Protein AF-A0A358CX49-F1 (afdb_monomer_lite)

Radius of gyration: 20.33 Å; chains: 1; bounding box: 54×24×46 Å

pLDDT: mean 86.77, std 13.09, range [54.28, 97.38]

Secondary structure (DSSP, 8-state):
-HHHHHHHHHHHHHHHSS-GGGHHHHHHHHHTHHHHHHHHHHHHIIIIIHHHHTHHHHHHHHTT-

Sequence (65 aa):
FGLAFLETTANPYILSMGPRSTATQRLNLAQVFNPIGSLTGMVVASMFILPGLEVSKFRDTEMNN

Foldseek 3Di:
DVVVVCCVPVLVVQLPPDDVVCSVVSSVVVVVVVVVVVVVVVVCCVPPPVCPPPVVVVVVVVVVD

Structure (mmCIF, N/CA/C/O backbone):
data_AF-A0A358CX49-F1
#
_entry.id   AF-A0A358CX49-F1
#
loop_
_atom_site.group_PDB
_atom_site.id
_atom_site.type_symbol
_atom_site.label_atom_id
_atom_site.label_alt_id
_atom_site.label_comp_id
_atom_site.label_asym_id
_atom_site.label_entity_id
_atom_site.label_seq_id
_atom_site.pdbx_PDB_ins_code
_atom_site.Cartn_x
_atom_site.Cartn_y
_atom_site.Cartn_z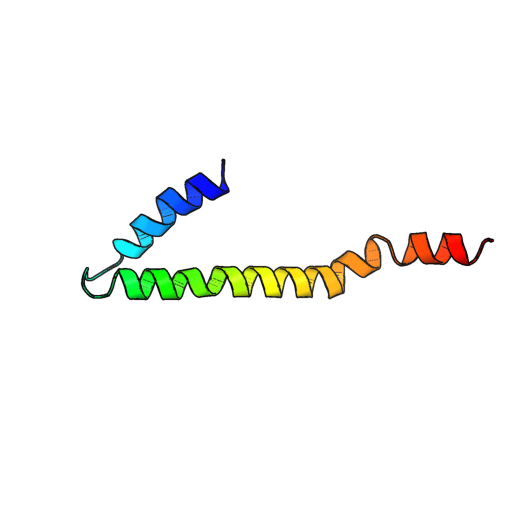
_atom_site.occupancy
_atom_site.B_iso_or_equiv
_atom_site.auth_seq_id
_atom_site.auth_comp_id
_atom_site.auth_asym_id
_atom_site.auth_atom_id
_atom_site.pdbx_PDB_model_num
ATOM 1 N N . PHE A 1 1 ? 5.586 15.343 -1.209 1.00 67.06 1 PHE A N 1
ATOM 2 C CA . PHE A 1 1 ? 4.240 15.847 -0.860 1.00 67.06 1 PHE A CA 1
ATOM 3 C C . PHE A 1 1 ? 3.145 14.809 -1.125 1.00 67.06 1 PHE A C 1
ATOM 5 O O . PHE A 1 1 ? 2.404 14.511 -0.202 1.00 67.06 1 PHE A O 1
ATOM 12 N N . GLY A 1 2 ? 3.081 14.190 -2.317 1.00 84.31 2 GLY A N 1
ATOM 13 C CA . GLY A 1 2 ? 2.053 13.181 -2.639 1.00 84.31 2 GLY A CA 1
ATOM 14 C C . GLY A 1 2 ? 2.006 11.966 -1.699 1.00 84.31 2 GLY A C 1
ATOM 15 O O . GLY A 1 2 ? 0.939 11.628 -1.210 1.00 84.31 2 GLY A O 1
ATOM 16 N N . LEU A 1 3 ? 3.153 11.360 -1.368 1.00 83.31 3 LEU A N 1
ATOM 17 C CA . LEU A 1 3 ? 3.198 10.197 -0.465 1.00 83.31 3 LEU A CA 1
ATOM 18 C C . LEU A 1 3 ? 2.735 10.521 0.962 1.00 83.31 3 LEU A C 1
ATOM 20 O O . LEU A 1 3 ? 1.893 9.818 1.501 1.00 83.31 3 LEU A O 1
ATOM 24 N N . ALA A 1 4 ? 3.219 11.622 1.543 1.00 85.88 4 ALA A N 1
ATOM 25 C CA . ALA A 1 4 ? 2.807 12.055 2.880 1.00 85.88 4 ALA A CA 1
ATOM 26 C C . ALA A 1 4 ? 1.305 12.402 2.941 1.00 85.88 4 ALA A C 1
ATOM 28 O O . ALA A 1 4 ? 0.633 12.106 3.926 1.00 85.88 4 ALA A O 1
ATOM 29 N N . PHE A 1 5 ? 0.751 12.987 1.873 1.00 91.25 5 PHE A N 1
ATOM 30 C CA . PHE A 1 5 ? -0.691 13.208 1.751 1.00 91.25 5 PHE A CA 1
ATOM 31 C C . PHE A 1 5 ? -1.471 11.886 1.705 1.00 91.25 5 PHE A C 1
ATOM 33 O O . PHE A 1 5 ? -2.466 11.727 2.410 1.00 91.25 5 PHE A O 1
ATOM 40 N N . LEU A 1 6 ? -1.009 10.910 0.919 1.00 89.56 6 LEU A N 1
ATOM 41 C CA . LEU A 1 6 ? -1.643 9.593 0.856 1.00 89.56 6 LEU A CA 1
ATOM 42 C C . LEU A 1 6 ? -1.570 8.867 2.199 1.00 89.56 6 LEU A C 1
ATOM 44 O O . LEU A 1 6 ? -2.555 8.282 2.616 1.00 89.56 6 LEU A O 1
ATOM 48 N N . GLU A 1 7 ? -0.459 8.943 2.919 1.00 89.81 7 GLU A N 1
ATOM 49 C CA . GLU A 1 7 ? -0.314 8.287 4.220 1.00 89.81 7 GLU A CA 1
ATOM 50 C C . GLU A 1 7 ? -1.236 8.896 5.287 1.00 89.81 7 GLU A C 1
ATOM 52 O O . GLU A 1 7 ? -1.935 8.183 6.013 1.00 89.81 7 GLU A O 1
ATOM 57 N N . THR A 1 8 ? -1.286 10.227 5.343 1.00 91.62 8 THR A N 1
ATOM 58 C CA . THR A 1 8 ? -2.120 10.967 6.302 1.00 91.62 8 THR A CA 1
ATOM 59 C C . THR A 1 8 ? -3.613 10.850 6.016 1.00 91.62 8 THR A C 1
ATOM 61 O O . THR A 1 8 ? -4.411 11.004 6.936 1.00 91.62 8 THR A O 1
ATOM 64 N N . THR A 1 9 ? -4.011 10.537 4.781 1.00 92.31 9 THR A N 1
ATOM 65 C CA . THR A 1 9 ? -5.417 10.302 4.413 1.00 92.31 9 THR A CA 1
ATOM 66 C C . THR A 1 9 ? -5.796 8.817 4.450 1.00 92.31 9 THR A C 1
ATOM 68 O O . THR A 1 9 ? -6.853 8.468 4.980 1.00 92.31 9 THR A O 1
ATOM 71 N N . ALA A 1 10 ? -4.931 7.920 3.971 1.00 91.69 10 ALA A N 1
ATOM 72 C CA . ALA A 1 10 ? -5.200 6.485 3.882 1.00 91.69 10 ALA A CA 1
ATOM 73 C C . ALA A 1 10 ? -5.171 5.781 5.245 1.00 91.69 10 ALA A C 1
ATOM 75 O O . ALA A 1 10 ? -6.034 4.939 5.503 1.00 91.69 10 ALA A O 1
ATOM 76 N N . ASN A 1 11 ? -4.242 6.129 6.147 1.00 94.50 11 ASN A N 1
ATOM 77 C CA . ASN A 1 11 ? -4.171 5.475 7.459 1.00 94.50 11 ASN A CA 1
ATOM 78 C C . ASN A 1 11 ? -5.442 5.743 8.301 1.00 94.50 11 ASN A C 1
ATOM 80 O O . ASN A 1 11 ? -6.051 4.775 8.768 1.00 94.50 11 ASN A O 1
ATOM 84 N N . PRO A 1 12 ? -5.937 6.993 8.448 1.00 93.69 12 PRO A N 1
ATOM 85 C CA . PRO A 1 12 ? -7.216 7.255 9.118 1.00 93.69 12 PRO A CA 1
ATOM 86 C C . PRO A 1 12 ? -8.418 6.620 8.413 1.00 93.69 12 PRO A C 1
ATOM 88 O O . PRO A 1 12 ? -9.343 6.142 9.077 1.00 93.69 12 PRO A O 1
ATOM 91 N N . TYR A 1 13 ? -8.400 6.559 7.079 1.00 94.69 13 TYR A N 1
ATOM 92 C CA . TYR A 1 13 ? -9.450 5.890 6.317 1.00 94.69 13 TYR A CA 1
ATOM 93 C C . TYR A 1 13 ? -9.529 4.395 6.674 1.00 94.69 13 TYR A C 1
ATOM 95 O O . TYR A 1 13 ? -10.585 3.916 7.081 1.00 94.69 13 TYR A O 1
ATOM 103 N N . ILE A 1 14 ? -8.403 3.675 6.675 1.00 94.94 14 ILE A N 1
ATOM 104 C CA . ILE A 1 14 ? -8.338 2.251 7.061 1.00 94.94 14 ILE A CA 1
ATOM 105 C C . ILE A 1 14 ? -8.770 2.025 8.518 1.00 94.94 14 ILE A C 1
ATOM 107 O O . ILE A 1 14 ? -9.514 1.082 8.828 1.00 94.94 14 ILE A O 1
ATOM 111 N N . LEU A 1 15 ? -8.358 2.918 9.419 1.00 94.81 15 LEU A N 1
ATOM 112 C CA . LEU A 1 15 ? -8.749 2.869 10.828 1.00 94.81 15 LEU A CA 1
ATOM 113 C C . LEU A 1 15 ? -10.260 3.067 11.029 1.00 94.81 15 LEU A C 1
ATOM 115 O O . LEU A 1 15 ? -10.833 2.457 11.932 1.00 94.81 15 LEU A O 1
ATOM 119 N N . SER A 1 16 ? -10.924 3.851 10.176 1.00 95.44 16 SER A N 1
ATOM 120 C CA . SER A 1 16 ? -12.376 4.083 10.244 1.00 95.44 16 SER A CA 1
ATOM 121 C C . SER A 1 16 ? -13.226 3.024 9.525 1.00 95.44 16 SER A C 1
ATOM 123 O O . SER A 1 16 ? -14.431 2.953 9.761 1.00 95.44 16 SER A O 1
ATOM 125 N N . MET A 1 17 ? -12.617 2.153 8.711 1.00 93.12 17 MET A N 1
ATOM 126 C CA . MET A 1 17 ? -13.317 1.087 7.978 1.00 93.12 17 MET A CA 1
ATOM 127 C C . MET A 1 17 ? -13.774 -0.082 8.871 1.00 93.12 17 MET A C 1
ATOM 129 O O . MET A 1 17 ? -13.209 -1.171 8.829 1.00 93.12 17 MET A O 1
ATOM 133 N N . GLY A 1 18 ? -14.817 0.121 9.674 1.00 94.62 18 GLY A N 1
ATOM 134 C CA . GLY A 1 18 ? -15.454 -0.925 10.483 1.00 94.62 18 GLY A CA 1
ATOM 135 C C . GLY A 1 18 ? -15.205 -0.778 11.989 1.00 94.62 18 GLY A C 1
ATOM 136 O O . GLY A 1 18 ? -14.864 0.309 12.459 1.00 94.62 18 GLY A O 1
ATOM 137 N N . PRO A 1 19 ? -15.386 -1.852 12.782 1.00 95.94 19 PRO A N 1
ATOM 138 C CA . PRO A 1 19 ? -15.313 -1.774 14.238 1.00 95.94 19 PRO A CA 1
ATOM 139 C C . PRO A 1 19 ? -13.964 -1.251 14.738 1.00 95.94 19 PRO A C 1
ATOM 141 O O . PRO A 1 19 ? -12.904 -1.633 14.230 1.00 95.94 19 PRO A O 1
ATOM 144 N N . ARG A 1 20 ? -14.001 -0.411 15.780 1.00 93.75 20 ARG A N 1
ATOM 145 C CA . ARG A 1 20 ? -12.792 0.152 16.406 1.00 93.75 20 ARG A CA 1
ATOM 146 C C . ARG A 1 20 ? -11.884 -0.925 17.001 1.00 93.75 20 ARG A C 1
ATOM 148 O O . ARG A 1 20 ? -10.672 -0.760 16.979 1.00 93.75 20 ARG A O 1
ATOM 155 N N . SER A 1 21 ? -12.457 -2.035 17.471 1.00 96.81 21 SER A N 1
ATOM 156 C CA . SER A 1 21 ? -11.711 -3.153 18.065 1.00 96.81 21 SER A CA 1
ATOM 157 C C . SER A 1 21 ? -10.709 -3.798 17.104 1.00 96.81 21 SER A C 1
ATOM 159 O O . SER A 1 21 ? -9.677 -4.282 17.553 1.00 96.81 21 SER A O 1
ATOM 161 N N . THR A 1 22 ? -10.971 -3.775 15.791 1.00 96.31 22 THR A N 1
ATOM 162 C CA . THR A 1 22 ? -10.090 -4.371 14.769 1.00 96.31 22 THR A CA 1
ATOM 163 C C . THR A 1 22 ? -9.364 -3.332 13.910 1.00 96.31 22 THR A C 1
ATOM 165 O O . THR A 1 22 ? -8.687 -3.694 12.951 1.00 96.31 22 THR A O 1
ATOM 168 N N . ALA A 1 23 ? -9.457 -2.038 14.243 1.00 96.00 23 ALA A N 1
ATOM 169 C CA . ALA A 1 23 ? -8.899 -0.953 13.430 1.00 96.00 23 ALA A CA 1
ATOM 170 C C . ALA A 1 23 ? -7.386 -1.084 13.205 1.00 96.00 23 ALA A C 1
ATOM 172 O O . ALA A 1 23 ? -6.926 -1.088 12.063 1.00 96.00 23 ALA A O 1
ATOM 173 N N . THR A 1 24 ? -6.619 -1.276 14.278 1.00 96.12 24 THR A N 1
ATOM 174 C CA . THR A 1 24 ? -5.160 -1.439 14.203 1.00 96.12 24 THR A CA 1
ATOM 175 C C . THR A 1 24 ? -4.763 -2.706 13.446 1.00 96.12 24 THR A C 1
ATOM 177 O O . THR A 1 24 ? -3.795 -2.699 12.692 1.00 96.12 24 THR A O 1
ATOM 180 N N . GLN A 1 25 ? -5.530 -3.792 13.586 1.00 97.00 25 GLN A N 1
ATOM 181 C CA . GLN A 1 25 ? -5.282 -5.034 12.852 1.00 97.00 25 GLN A CA 1
ATOM 182 C C . GLN A 1 25 ? -5.445 -4.836 11.340 1.00 97.00 25 GLN A C 1
ATOM 184 O O . GLN A 1 25 ? -4.595 -5.288 10.577 1.00 97.00 25 GLN A O 1
ATOM 189 N N . ARG A 1 26 ? -6.494 -4.126 10.900 1.00 97.38 26 ARG A N 1
ATOM 190 C CA . ARG A 1 26 ? -6.693 -3.795 9.478 1.00 97.38 26 ARG A CA 1
ATOM 191 C C . ARG A 1 26 ? -5.591 -2.891 8.944 1.00 97.38 26 ARG A C 1
ATOM 193 O O . ARG A 1 26 ? -5.128 -3.112 7.831 1.00 97.38 26 ARG A O 1
ATOM 200 N N . LEU A 1 27 ? -5.165 -1.905 9.736 1.00 96.62 27 LEU A N 1
ATOM 201 C CA . LEU A 1 27 ? -4.060 -1.026 9.359 1.00 96.62 27 LEU A CA 1
ATOM 202 C C . LEU A 1 27 ? -2.772 -1.824 9.148 1.00 96.62 27 LEU A C 1
ATOM 204 O O . LEU A 1 27 ? -2.163 -1.716 8.090 1.00 96.62 27 LEU A O 1
ATOM 208 N N . ASN A 1 28 ? -2.407 -2.677 10.105 1.00 95.44 28 ASN A N 1
ATOM 209 C CA . ASN A 1 28 ? -1.223 -3.526 9.986 1.00 95.44 28 ASN A CA 1
ATOM 210 C C . ASN A 1 28 ? -1.326 -4.485 8.793 1.00 95.44 28 ASN A C 1
ATOM 212 O O . ASN A 1 28 ? -0.361 -4.642 8.051 1.00 95.44 28 ASN A O 1
ATOM 216 N N . LEU A 1 29 ? -2.501 -5.079 8.559 1.00 96.44 29 LEU A N 1
ATOM 217 C CA . LEU A 1 29 ? -2.734 -5.937 7.397 1.00 96.44 29 LEU A CA 1
ATOM 218 C C . LEU A 1 29 ? -2.541 -5.175 6.078 1.00 96.44 29 LEU A C 1
ATOM 220 O O . LEU A 1 29 ? -1.887 -5.680 5.172 1.00 96.44 29 LEU A O 1
ATOM 224 N N . ALA A 1 30 ? -3.073 -3.957 5.972 1.00 95.69 30 ALA A N 1
ATOM 225 C CA . ALA A 1 30 ? -2.892 -3.119 4.791 1.00 95.69 30 ALA A CA 1
ATOM 226 C C . ALA A 1 30 ? -1.422 -2.714 4.595 1.00 95.69 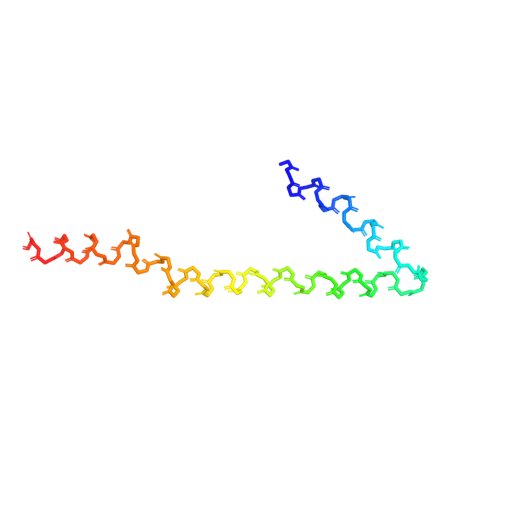30 ALA A C 1
ATOM 228 O O . ALA A 1 30 ? -0.916 -2.739 3.476 1.00 95.69 30 ALA A O 1
ATOM 229 N N . GLN A 1 31 ? -0.708 -2.404 5.677 1.00 95.50 31 GLN A N 1
ATOM 230 C CA . GLN A 1 31 ? 0.699 -2.011 5.617 1.00 95.50 31 GLN A CA 1
ATOM 231 C C . GLN A 1 31 ? 1.636 -3.150 5.194 1.00 95.50 31 GLN A C 1
ATOM 233 O O . GLN A 1 31 ? 2.673 -2.864 4.602 1.00 95.50 31 GLN A O 1
ATOM 238 N N . VAL A 1 32 ? 1.274 -4.423 5.400 1.00 95.75 32 VAL A N 1
ATOM 239 C CA . VAL A 1 32 ? 2.045 -5.578 4.889 1.00 95.75 32 VAL A CA 1
ATOM 240 C C . VAL A 1 32 ? 2.168 -5.559 3.357 1.00 95.75 32 VAL A C 1
ATOM 242 O O . VAL A 1 32 ? 3.157 -6.053 2.815 1.00 95.75 32 VAL A O 1
ATOM 245 N N . PHE A 1 33 ? 1.240 -4.921 2.639 1.00 95.00 33 PHE A N 1
ATOM 246 C CA . PHE A 1 33 ? 1.335 -4.790 1.182 1.00 95.00 33 PHE A CA 1
ATOM 247 C C . PHE A 1 33 ? 2.394 -3.782 0.721 1.00 95.00 33 PHE A C 1
ATOM 249 O O . PHE A 1 33 ? 2.868 -3.892 -0.408 1.00 95.00 33 PHE A O 1
ATOM 256 N N . ASN A 1 34 ? 2.828 -2.852 1.575 1.00 93.38 34 ASN A N 1
ATOM 257 C CA . ASN A 1 34 ? 3.866 -1.879 1.224 1.00 93.38 34 ASN A CA 1
ATOM 258 C C . ASN A 1 34 ? 5.219 -2.553 0.903 1.00 93.38 34 ASN A C 1
ATOM 260 O O . ASN A 1 34 ? 5.748 -2.333 -0.195 1.00 93.38 34 ASN A O 1
ATOM 264 N N . PRO A 1 35 ? 5.793 -3.405 1.781 1.00 93.50 35 PRO A N 1
ATOM 265 C CA . PRO A 1 35 ? 7.018 -4.126 1.454 1.00 93.50 35 PRO A CA 1
ATOM 266 C C . PRO A 1 35 ? 6.813 -5.143 0.322 1.00 93.50 35 PRO A C 1
ATOM 268 O O . PRO A 1 35 ? 7.695 -5.270 -0.524 1.00 93.50 35 PRO A O 1
ATOM 271 N N . ILE A 1 36 ? 5.655 -5.812 0.233 1.00 96.38 36 ILE A N 1
ATOM 272 C CA . ILE A 1 36 ? 5.362 -6.761 -0.860 1.00 96.38 36 ILE A CA 1
ATOM 273 C C . ILE A 1 36 ? 5.367 -6.053 -2.219 1.00 96.38 36 ILE A C 1
ATOM 275 O O . ILE A 1 36 ? 6.005 -6.525 -3.161 1.00 96.38 36 ILE A O 1
ATOM 279 N N . GLY A 1 37 ? 4.690 -4.908 -2.322 1.00 94.81 37 GLY A N 1
ATOM 280 C CA . GLY A 1 37 ? 4.648 -4.103 -3.540 1.00 94.81 37 GLY A CA 1
ATOM 281 C C . GLY A 1 37 ? 6.030 -3.591 -3.931 1.00 94.81 37 GLY A C 1
ATOM 282 O O . GLY A 1 37 ? 6.404 -3.669 -5.098 1.00 94.81 37 GLY A O 1
ATOM 283 N N . SER A 1 38 ? 6.824 -3.154 -2.950 1.00 95.62 38 SER A N 1
ATOM 284 C CA . SER A 1 38 ? 8.188 -2.660 -3.182 1.00 95.62 38 SER A CA 1
ATOM 285 C C . SER A 1 38 ? 9.122 -3.767 -3.681 1.00 95.62 38 SER A C 1
ATOM 287 O O . SER A 1 38 ? 9.827 -3.579 -4.670 1.00 95.62 38 SER A O 1
ATOM 289 N N . LEU A 1 39 ? 9.088 -4.947 -3.053 1.00 96.56 39 LEU A N 1
ATOM 290 C CA . LEU A 1 39 ? 9.866 -6.112 -3.484 1.00 96.56 39 LEU A CA 1
ATOM 291 C C . LEU A 1 39 ? 9.440 -6.589 -4.875 1.00 96.56 39 LEU A C 1
ATOM 293 O O . LEU A 1 39 ? 10.289 -6.821 -5.730 1.00 96.56 39 LEU A O 1
ATOM 297 N N . THR A 1 40 ? 8.134 -6.675 -5.127 1.00 97.12 40 THR A N 1
ATOM 298 C CA . THR A 1 40 ? 7.601 -7.064 -6.442 1.00 97.12 40 THR A CA 1
ATOM 299 C C . THR A 1 40 ? 8.020 -6.062 -7.514 1.00 97.12 40 THR A C 1
ATOM 301 O O . THR A 1 40 ? 8.495 -6.459 -8.575 1.00 97.12 40 THR A O 1
ATOM 304 N N . GLY A 1 41 ? 7.920 -4.763 -7.223 1.00 95.94 41 GLY A N 1
ATOM 305 C CA . GLY A 1 41 ? 8.380 -3.700 -8.111 1.00 95.94 41 GLY A CA 1
ATOM 306 C C . GLY A 1 41 ? 9.87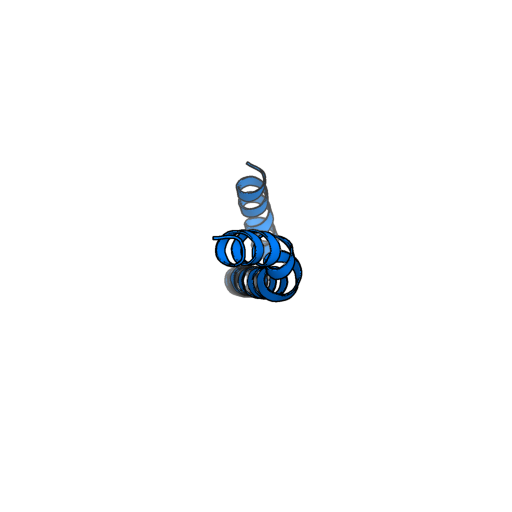2 -3.808 -8.419 1.00 95.94 41 GLY A C 1
ATOM 307 O O . GLY A 1 41 ? 10.255 -3.700 -9.581 1.00 95.94 41 GLY A O 1
ATOM 308 N N . MET A 1 42 ? 10.710 -4.101 -7.417 1.00 95.75 42 MET A N 1
ATOM 309 C CA . MET A 1 42 ? 12.141 -4.340 -7.635 1.00 95.75 42 MET A CA 1
ATOM 310 C C . MET A 1 42 ? 12.406 -5.576 -8.497 1.00 95.75 42 MET A C 1
ATOM 312 O O . MET A 1 42 ? 13.258 -5.519 -9.383 1.00 95.75 42 MET A O 1
ATOM 316 N N . VAL A 1 43 ? 11.682 -6.676 -8.282 1.00 96.44 43 VAL A N 1
ATOM 317 C CA . VAL A 1 43 ? 11.810 -7.890 -9.106 1.00 96.44 43 VAL A CA 1
ATOM 318 C C . VAL A 1 43 ? 11.437 -7.590 -10.558 1.00 96.44 43 VAL A C 1
ATOM 320 O O . VAL A 1 43 ? 12.209 -7.896 -11.464 1.00 96.44 43 VAL A O 1
ATOM 323 N N . VAL A 1 44 ? 10.303 -6.922 -10.785 1.00 96.12 44 VAL A N 1
ATOM 324 C CA . VAL A 1 44 ? 9.849 -6.523 -12.127 1.00 96.12 44 VAL A CA 1
ATOM 325 C C . VAL A 1 44 ? 10.851 -5.574 -12.786 1.00 96.12 44 VAL A C 1
ATOM 327 O O . VAL A 1 44 ? 11.242 -5.793 -13.932 1.00 96.12 44 VAL A O 1
ATOM 330 N N . ALA A 1 45 ? 11.324 -4.557 -12.065 1.00 94.25 45 ALA A N 1
ATOM 331 C CA .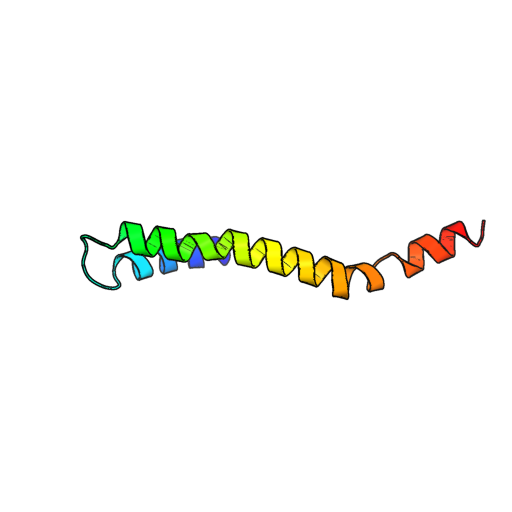 ALA A 1 45 ? 12.341 -3.645 -12.574 1.00 94.25 45 ALA A CA 1
ATOM 332 C C . ALA A 1 45 ? 13.623 -4.396 -12.959 1.00 94.25 45 ALA A C 1
ATOM 334 O O . ALA A 1 45 ? 14.174 -4.162 -14.034 1.00 94.25 45 ALA A O 1
ATOM 335 N N . SER A 1 46 ? 14.056 -5.349 -12.133 1.00 91.75 46 SER A N 1
ATOM 336 C CA . SER A 1 46 ? 15.270 -6.128 -12.381 1.00 91.75 46 SER A CA 1
ATOM 337 C C . SER A 1 46 ? 15.151 -7.058 -13.583 1.00 91.75 46 SER A C 1
ATOM 339 O O . SER A 1 46 ? 16.112 -7.209 -14.330 1.00 91.75 46 SER A O 1
ATOM 341 N N . MET A 1 47 ? 13.983 -7.667 -13.793 1.00 92.81 47 MET A N 1
ATOM 342 C CA . MET A 1 47 ? 13.772 -8.620 -14.885 1.00 92.81 47 MET A CA 1
ATOM 343 C C . MET A 1 47 ? 13.500 -7.944 -16.231 1.00 92.81 47 MET A C 1
ATOM 345 O O . MET A 1 47 ? 13.924 -8.462 -17.259 1.00 92.81 47 MET A O 1
ATOM 349 N N . PHE A 1 48 ? 12.796 -6.810 -16.240 1.00 90.88 48 PHE A N 1
ATOM 350 C CA . PHE A 1 48 ? 12.269 -6.226 -17.479 1.00 90.88 48 PHE A CA 1
ATOM 351 C C . PHE A 1 48 ? 12.867 -4.866 -17.837 1.00 90.88 48 PHE A C 1
ATOM 353 O O . PHE A 1 48 ? 12.939 -4.533 -19.017 1.00 90.88 48 PHE A O 1
ATOM 360 N N . ILE A 1 49 ? 13.293 -4.073 -16.849 1.00 89.38 49 ILE A N 1
ATOM 361 C CA . ILE A 1 49 ? 13.756 -2.696 -17.074 1.00 89.38 49 ILE A CA 1
ATOM 362 C C . ILE A 1 49 ? 15.290 -2.637 -17.086 1.00 89.38 49 ILE A C 1
ATOM 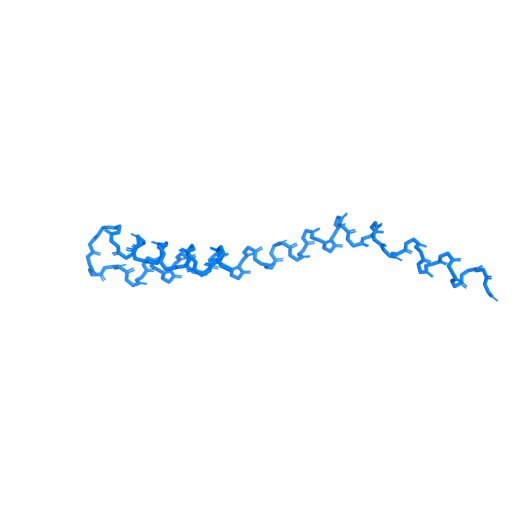364 O O . ILE A 1 49 ? 15.877 -2.116 -18.033 1.00 89.38 49 ILE A O 1
ATOM 368 N N . LEU A 1 50 ? 15.955 -3.205 -16.071 1.00 86.25 50 LEU A N 1
ATOM 369 C CA . LEU A 1 50 ? 17.418 -3.160 -15.937 1.00 86.25 50 LEU A CA 1
ATOM 370 C C . LEU A 1 50 ? 18.193 -3.744 -17.137 1.00 86.25 50 LEU A C 1
ATOM 372 O O . LEU A 1 50 ? 19.183 -3.121 -17.531 1.00 86.25 50 LEU A O 1
ATOM 376 N N . PRO A 1 51 ? 17.773 -4.855 -17.783 1.00 85.44 51 PRO A N 1
ATOM 377 C CA . PRO A 1 51 ? 18.478 -5.377 -18.956 1.00 85.44 51 PRO A CA 1
ATOM 378 C C . PRO A 1 51 ? 18.535 -4.383 -20.126 1.00 85.44 51 PRO A C 1
ATOM 380 O O . PRO A 1 51 ? 19.488 -4.402 -20.903 1.00 85.44 51 PRO A O 1
ATOM 383 N N . GLY A 1 52 ? 17.542 -3.493 -20.234 1.00 78.69 52 GLY A N 1
ATOM 384 C CA . GLY A 1 52 ? 17.465 -2.473 -21.281 1.00 78.69 52 GLY A CA 1
ATOM 385 C C . GLY A 1 52 ? 18.163 -1.150 -20.947 1.00 78.69 52 GLY A C 1
ATOM 386 O O . GLY A 1 52 ? 18.341 -0.335 -21.848 1.00 78.69 52 GLY A O 1
ATOM 387 N N . LEU A 1 53 ? 18.551 -0.912 -19.687 1.00 75.62 53 LEU A N 1
ATOM 388 C CA . LEU A 1 53 ? 19.088 0.386 -19.257 1.00 75.62 53 LEU A CA 1
ATOM 389 C C . LEU A 1 53 ? 20.613 0.505 -19.400 1.00 75.62 53 LEU A C 1
ATOM 391 O O . LEU A 1 53 ? 21.074 1.534 -19.882 1.00 75.62 53 LEU A O 1
ATOM 395 N N . GLU A 1 54 ? 21.396 -0.517 -19.036 1.00 63.44 54 GLU A N 1
ATOM 396 C CA . GLU A 1 54 ? 22.872 -0.394 -18.988 1.00 63.44 54 GLU A CA 1
ATOM 397 C C . GLU A 1 54 ? 23.651 -1.669 -19.374 1.00 63.44 54 GLU A C 1
ATOM 399 O O . GLU A 1 54 ? 24.832 -1.580 -19.696 1.00 63.44 54 GLU A O 1
ATOM 404 N N . VAL A 1 55 ? 23.028 -2.857 -19.447 1.00 58.53 55 VAL A N 1
ATOM 405 C CA . VAL A 1 55 ? 23.752 -4.085 -19.859 1.00 58.53 55 VAL A CA 1
ATOM 406 C C . VAL A 1 55 ? 24.249 -4.000 -21.305 1.00 58.53 55 VAL A C 1
ATOM 408 O O . VAL A 1 55 ? 25.299 -4.555 -21.613 1.00 58.53 55 VAL A O 1
ATOM 411 N N . SER A 1 56 ? 23.541 -3.282 -22.182 1.00 58.44 56 SER A N 1
ATOM 412 C CA . SER A 1 56 ? 24.002 -3.061 -23.561 1.00 58.44 56 SER A CA 1
ATOM 413 C C . SER A 1 56 ? 25.159 -2.049 -23.606 1.00 58.44 56 SER A C 1
ATOM 415 O O . SER A 1 56 ? 26.229 -2.370 -24.103 1.00 58.44 56 SER A O 1
ATOM 417 N N . LYS A 1 57 ? 25.022 -0.877 -22.967 1.00 61.97 57 LYS A N 1
ATOM 418 C CA . LYS A 1 57 ? 26.045 0.189 -23.004 1.00 61.97 57 LYS A CA 1
ATOM 419 C C . LYS A 1 57 ? 27.355 -0.172 -22.292 1.00 61.97 57 LYS A C 1
ATOM 421 O O . LYS A 1 57 ? 28.428 0.178 -22.782 1.00 61.97 57 LYS A O 1
ATOM 426 N N . PHE A 1 58 ? 27.280 -0.878 -21.163 1.00 66.25 58 PHE A N 1
ATOM 427 C CA . PHE A 1 58 ? 28.461 -1.300 -20.405 1.00 66.25 58 PHE A CA 1
ATOM 428 C C . PHE A 1 58 ? 29.209 -2.451 -21.107 1.00 66.25 58 PHE A C 1
ATOM 430 O O . PHE A 1 58 ? 30.433 -2.427 -21.172 1.00 66.25 58 PHE A O 1
ATOM 437 N N . ARG A 1 59 ? 28.499 -3.419 -21.722 1.00 61.56 59 ARG A N 1
ATOM 438 C CA . ARG A 1 59 ? 29.130 -4.479 -22.544 1.00 61.56 59 ARG A CA 1
ATOM 439 C C . ARG A 1 59 ? 29.770 -3.937 -23.817 1.00 61.56 59 ARG A C 1
ATOM 441 O O . ARG A 1 59 ? 30.838 -4.408 -24.184 1.00 61.56 59 ARG A O 1
ATOM 448 N N . ASP A 1 60 ? 29.145 -2.970 -24.480 1.00 63.97 60 ASP A N 1
ATOM 449 C CA . ASP A 1 60 ? 29.675 -2.420 -25.732 1.00 63.97 60 ASP A CA 1
ATOM 450 C C . ASP A 1 60 ? 30.938 -1.563 -25.506 1.00 63.97 60 ASP A C 1
ATOM 452 O O . ASP A 1 60 ? 31.801 -1.497 -26.379 1.00 63.97 60 ASP A O 1
ATOM 456 N N . THR A 1 61 ? 31.087 -0.950 -24.324 1.00 67.50 61 THR A N 1
ATOM 457 C CA . THR A 1 61 ? 32.269 -0.141 -23.963 1.00 67.50 61 THR A CA 1
ATOM 458 C C . THR A 1 61 ? 33.473 -1.011 -23.569 1.00 67.50 61 THR A C 1
ATOM 460 O O . THR A 1 61 ? 34.591 -0.704 -23.966 1.00 67.50 61 THR A O 1
ATOM 463 N N . G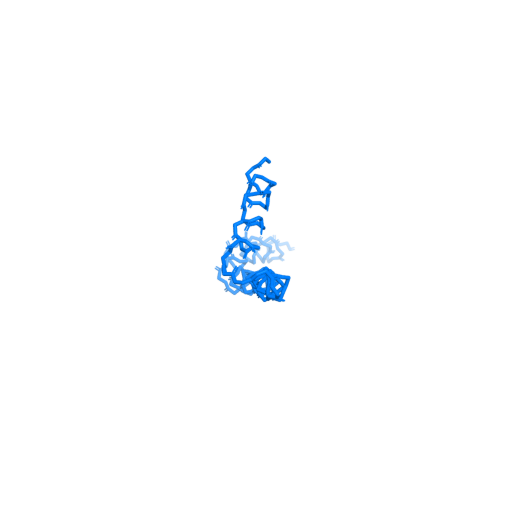LU A 1 62 ? 33.255 -2.130 -22.867 1.00 63.12 62 GLU A N 1
ATOM 464 C CA . GLU A 1 62 ? 34.317 -3.080 -22.477 1.00 63.12 62 GLU A CA 1
ATOM 465 C C . GLU A 1 62 ? 34.773 -3.995 -23.633 1.00 63.12 62 GLU A C 1
ATOM 467 O O . GLU A 1 62 ? 35.885 -4.506 -23.611 1.00 63.12 62 GLU A O 1
ATOM 472 N N . MET A 1 63 ? 33.933 -4.212 -24.654 1.00 61.47 63 MET A N 1
ATOM 473 C CA . MET A 1 63 ? 34.278 -5.006 -25.850 1.00 61.47 63 MET A CA 1
ATOM 474 C C . MET A 1 63 ? 34.971 -4.186 -26.958 1.00 61.47 63 MET A C 1
ATOM 476 O O . MET A 1 63 ? 35.389 -4.762 -27.963 1.00 61.47 63 MET A O 1
ATOM 480 N N . ASN A 1 64 ? 35.059 -2.858 -26.807 1.00 60.50 64 ASN A N 1
ATOM 481 C CA . ASN A 1 64 ? 35.677 -1.921 -27.759 1.00 60.50 64 ASN A CA 1
ATOM 482 C C . ASN A 1 64 ? 36.944 -1.234 -27.191 1.00 60.50 64 ASN A C 1
ATOM 484 O O . ASN A 1 64 ? 37.362 -0.187 -27.690 1.00 60.50 64 ASN A O 1
ATOM 488 N N . ASN A 1 65 ? 37.549 -1.813 -26.150 1.00 54.28 65 ASN A N 1
ATOM 489 C CA . ASN A 1 65 ? 38.860 -1.455 -25.598 1.00 54.28 65 ASN A CA 1
ATOM 490 C C . ASN A 1 65 ? 39.728 -2.715 -25.476 1.00 54.28 65 ASN A C 1
ATOM 492 O O . ASN A 1 65 ? 40.968 -2.579 -25.542 1.00 54.28 65 ASN A O 1
#